Protein AF-A0A5J4RMX0-F1 (afdb_monomer)

Secondary structure (DSSP, 8-state):
------EEEE-STTS--EEEEEETTEEE--HHHHHHHHT--TTT--

Organism: NCBI:txid433724

Foldseek 3Di:
DDDDQDFDFDDDPDDDTDGWGDDPNDTDDDLVRVCVVVVHDSVVVD

pLDDT: mean 75.44, std 14.14, range [42.25, 90.69]

Mean predicted aligned error: 8.56 Å

Solvent-accessible surface area (backbone atoms only — not comparable to full-atom values): 3127 Å² total; per-residue (Å²): 131,87,80,71,87,52,74,46,79,52,69,72,92,85,81,53,89,45,87,31,48,64,54,96,96,40,76,54,73,55,55,66,54,49,16,64,73,66,76,44,60,48,86,73,58,120

Structure (mmCIF, N/CA/C/O backbone):
data_AF-A0A5J4RMX0-F1
#
_entry.id   AF-A0A5J4RMX0-F1
#
loop_
_atom_site.gr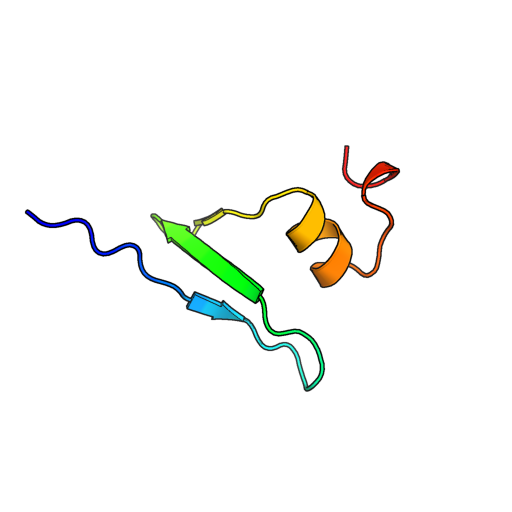oup_PDB
_atom_site.id
_atom_site.type_symbol
_atom_site.label_atom_id
_atom_site.label_alt_id
_atom_site.label_comp_id
_atom_site.label_asym_id
_atom_site.label_entity_id
_atom_site.label_seq_id
_atom_site.pdbx_PDB_ins_code
_atom_site.Cartn_x
_atom_site.Cartn_y
_atom_site.Cartn_z
_atom_site.occupancy
_atom_site.B_iso_or_equiv
_atom_site.auth_seq_id
_atom_site.auth_comp_id
_atom_site.auth_asym_id
_atom_site.auth_atom_id
_atom_site.pdbx_PDB_model_num
ATOM 1 N N . MET A 1 1 ? -16.816 -7.758 24.578 1.00 42.25 1 MET A N 1
ATOM 2 C CA . MET A 1 1 ? -16.706 -8.810 23.548 1.00 42.25 1 MET A CA 1
ATOM 3 C C . MET A 1 1 ? -15.315 -8.702 22.952 1.00 42.25 1 MET A C 1
ATOM 5 O O . MET A 1 1 ? -14.930 -7.606 22.575 1.00 42.25 1 MET A O 1
ATOM 9 N N . SER A 1 2 ? -14.539 -9.785 23.012 1.00 47.09 2 SER A N 1
ATOM 10 C CA . SER A 1 2 ? -13.119 -9.824 22.639 1.00 47.09 2 SER A CA 1
ATOM 11 C C . SER A 1 2 ? -12.986 -9.597 21.131 1.00 47.09 2 SER A C 1
ATOM 13 O O . SER A 1 2 ? -13.375 -10.477 20.368 1.00 47.09 2 SER A O 1
ATOM 15 N N . HIS A 1 3 ? -12.515 -8.423 20.699 1.00 50.53 3 HIS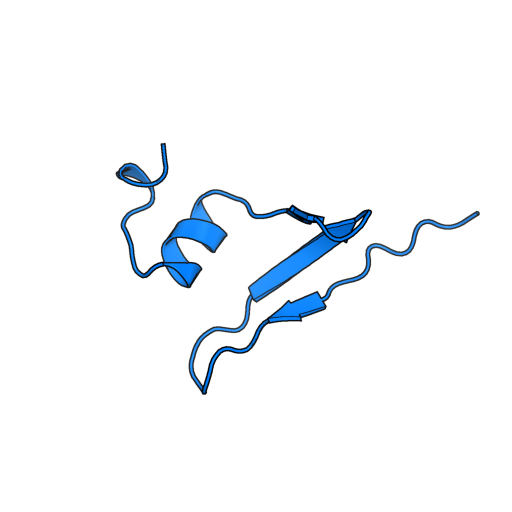 A N 1
ATOM 16 C CA . HIS A 1 3 ? -12.108 -8.229 19.306 1.00 50.53 3 HIS A CA 1
ATOM 17 C C . HIS A 1 3 ? -10.881 -9.107 19.086 1.00 50.53 3 HIS A C 1
ATOM 19 O O . HIS A 1 3 ? -9.833 -8.898 19.688 1.00 50.53 3 HIS A O 1
ATOM 25 N N . LYS A 1 4 ? -11.087 -10.187 18.341 1.00 54.50 4 LYS A N 1
ATOM 26 C CA . LYS A 1 4 ? -10.029 -11.049 17.841 1.00 54.50 4 LYS A CA 1
ATOM 27 C C . LYS A 1 4 ? -9.379 -10.240 16.728 1.00 54.50 4 LYS A C 1
ATOM 29 O O . LYS A 1 4 ? -10.053 -9.954 15.747 1.00 54.50 4 LYS A O 1
ATOM 34 N N . ASP A 1 5 ? -8.127 -9.839 16.896 1.00 54.12 5 ASP A N 1
ATOM 35 C CA . ASP A 1 5 ? -7.320 -9.374 15.774 1.00 54.12 5 ASP A CA 1
ATOM 36 C C . ASP A 1 5 ? -7.229 -10.541 14.775 1.00 54.12 5 ASP A C 1
ATOM 38 O O . ASP A 1 5 ? -6.516 -11.522 14.993 1.00 54.12 5 ASP A O 1
ATOM 42 N N . GLU A 1 6 ? -8.074 -10.511 13.744 1.00 58.78 6 GLU A N 1
ATOM 43 C CA . GLU A 1 6 ? -8.105 -11.531 12.703 1.00 58.78 6 GLU A CA 1
ATOM 44 C C . GLU A 1 6 ? -6.923 -11.293 11.767 1.00 58.78 6 GLU A C 1
ATOM 46 O O . GLU A 1 6 ? -6.909 -10.363 10.961 1.00 58.78 6 GLU A O 1
ATOM 51 N N . ILE A 1 7 ? -5.906 -12.138 11.915 1.00 62.16 7 ILE A N 1
ATOM 52 C CA . ILE A 1 7 ? -4.759 -12.188 11.016 1.00 62.16 7 ILE A CA 1
ATOM 53 C C . ILE A 1 7 ? -5.206 -12.912 9.749 1.00 62.16 7 ILE A C 1
ATOM 55 O O . ILE A 1 7 ? -5.409 -14.130 9.755 1.00 62.16 7 ILE A O 1
ATOM 59 N N . VAL A 1 8 ? -5.376 -12.164 8.662 1.00 65.94 8 VAL A N 1
ATOM 60 C CA . VAL A 1 8 ? -5.673 -12.735 7.345 1.00 65.94 8 VAL A CA 1
ATOM 61 C C . VAL A 1 8 ? -4.367 -12.873 6.570 1.00 65.94 8 VAL A C 1
ATOM 63 O O . VAL A 1 8 ? -3.567 -11.943 6.515 1.00 65.94 8 VAL A O 1
ATOM 66 N N . LEU A 1 9 ? -4.138 -14.050 5.985 1.00 63.69 9 LEU A N 1
ATOM 67 C CA . LEU A 1 9 ? -2.929 -14.364 5.225 1.00 63.69 9 LEU A CA 1
ATOM 68 C C . LEU A 1 9 ? -3.214 -14.186 3.727 1.00 63.69 9 LEU A C 1
ATOM 70 O O . LEU A 1 9 ? -3.936 -14.989 3.134 1.00 63.69 9 LEU A O 1
ATOM 74 N N . TYR A 1 10 ? -2.664 -13.139 3.111 1.00 66.00 10 TYR A N 1
ATOM 75 C CA . TYR A 1 10 ? -2.785 -12.925 1.664 1.00 66.00 10 TYR A CA 1
ATOM 76 C C . TYR A 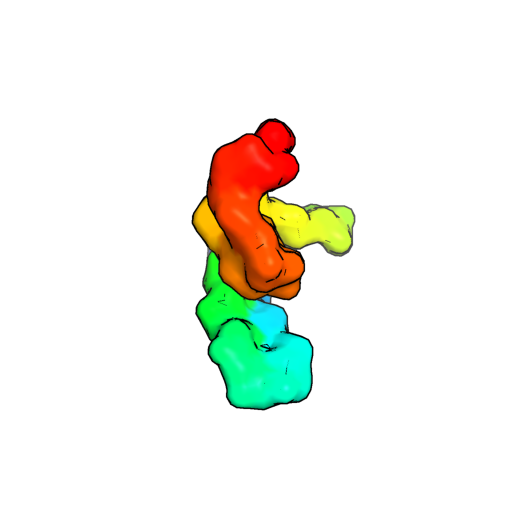1 10 ? -1.633 -13.622 0.930 1.00 66.00 10 TYR A C 1
ATOM 78 O O . TYR A 1 10 ? -0.472 -13.384 1.255 1.00 66.00 10 TYR A O 1
ATOM 86 N N . GLN A 1 11 ? -1.951 -14.489 -0.038 1.00 63.16 11 GLN A N 1
ATOM 87 C CA . GLN A 1 11 ? -0.975 -15.224 -0.854 1.00 63.16 11 GLN A CA 1
ATOM 88 C C . GLN A 1 11 ? -1.321 -15.088 -2.344 1.00 63.16 11 GLN A C 1
ATOM 90 O O . GLN A 1 11 ? -2.105 -15.883 -2.865 1.00 63.16 11 GLN A O 1
ATOM 95 N N . PRO A 1 12 ? -0.758 -14.099 -3.054 1.00 59.91 12 PRO A N 1
ATOM 96 C CA . PRO A 1 12 ? -0.813 -14.075 -4.504 1.00 59.91 12 PRO A CA 1
ATOM 97 C C . PRO A 1 12 ? 0.266 -15.035 -5.025 1.00 59.91 12 PRO A C 1
ATOM 99 O O . PRO A 1 12 ? 1.449 -14.810 -4.788 1.00 59.91 12 PRO A O 1
ATOM 102 N N . ASP A 1 13 ? -0.156 -16.145 -5.636 1.00 56.4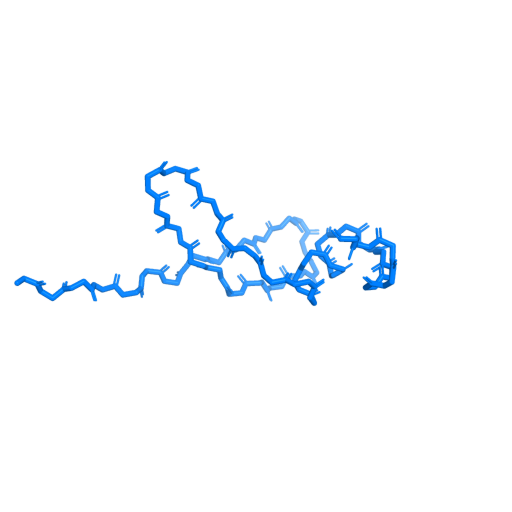4 13 ASP A N 1
ATOM 103 C CA . ASP A 1 13 ? 0.648 -17.121 -6.392 1.00 56.44 13 ASP A CA 1
ATOM 104 C C . ASP A 1 13 ? 2.169 -17.126 -6.109 1.00 56.44 13 ASP A C 1
ATOM 106 O O .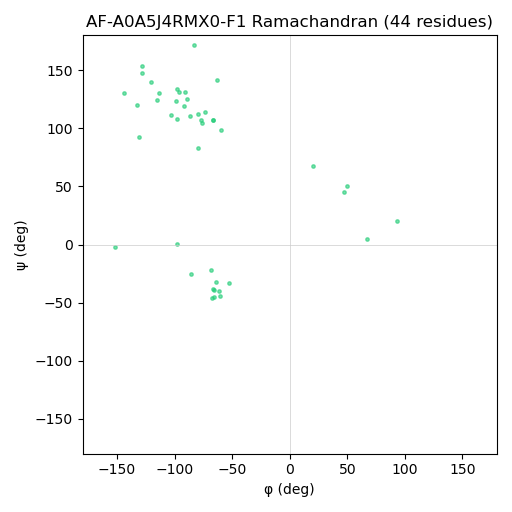 ASP A 1 13 ? 3.013 -16.894 -6.975 1.00 56.44 13 ASP A O 1
ATOM 110 N N . ASN A 1 14 ? 2.483 -17.553 -4.877 1.00 58.47 14 ASN A N 1
ATOM 111 C CA . ASN A 1 14 ? 3.699 -18.274 -4.497 1.00 58.47 14 ASN A CA 1
ATOM 112 C C . ASN A 1 14 ? 4.949 -17.517 -3.983 1.00 58.47 14 ASN A C 1
ATOM 114 O O . ASN A 1 14 ? 6.011 -18.148 -3.943 1.00 58.47 14 ASN A O 1
ATOM 118 N N . SER A 1 15 ? 4.882 -16.266 -3.493 1.00 60.22 15 SER A N 1
ATOM 119 C CA . SER A 1 15 ? 6.096 -15.665 -2.879 1.00 60.22 15 SER A CA 1
ATOM 120 C C . SER A 1 15 ? 5.971 -14.601 -1.777 1.00 60.22 15 SER A C 1
ATOM 122 O O . SER A 1 15 ? 7.010 -14.225 -1.236 1.00 60.22 15 SER A O 1
ATOM 124 N N . ILE A 1 16 ? 4.785 -14.146 -1.354 1.00 61.88 16 ILE A N 1
ATOM 125 C CA . ILE A 1 16 ? 4.687 -13.127 -0.284 1.00 61.88 16 ILE A CA 1
ATOM 126 C C . ILE A 1 16 ? 3.640 -13.550 0.753 1.00 61.88 16 ILE A C 1
ATOM 128 O O . ILE A 1 16 ? 2.480 -13.757 0.409 1.00 61.88 16 ILE A O 1
ATOM 132 N N . GLN A 1 17 ? 4.062 -13.707 2.015 1.00 68.12 17 GLN A N 1
ATOM 133 C CA . GLN A 1 17 ? 3.179 -13.912 3.169 1.00 68.12 17 GLN A CA 1
ATOM 134 C C . GLN A 1 17 ? 3.085 -12.603 3.945 1.00 68.12 17 GLN A C 1
ATOM 136 O O . GLN A 1 17 ? 4.062 -12.175 4.554 1.00 68.12 17 GLN A O 1
ATOM 141 N N . LEU A 1 18 ? 1.909 -11.981 3.919 1.00 75.12 18 LEU A N 1
ATOM 142 C CA . LEU A 1 18 ? 1.659 -10.711 4.589 1.00 75.12 18 LEU A CA 1
ATOM 143 C C . LEU A 1 18 ? 0.633 -10.907 5.702 1.00 75.12 18 LEU A C 1
ATOM 145 O O . LEU A 1 18 ? -0.469 -11.393 5.449 1.00 75.12 18 LEU A O 1
ATOM 149 N N . GLU A 1 19 ? 0.998 -10.523 6.922 1.00 78.25 19 GLU A N 1
ATOM 150 C CA . GLU A 1 19 ? 0.094 -10.493 8.073 1.00 78.25 19 GLU A CA 1
ATOM 151 C C . GLU A 1 19 ? -0.638 -9.152 8.110 1.00 78.25 19 GLU A C 1
ATOM 153 O O . GLU A 1 19 ? -0.031 -8.109 8.347 1.00 78.25 19 GLU A O 1
ATOM 158 N N . VAL A 1 20 ? -1.941 -9.167 7.835 1.00 81.50 20 VAL A N 1
ATOM 159 C CA . VAL A 1 20 ? -2.734 -7.943 7.671 1.00 81.50 20 VAL A CA 1
ATOM 160 C C . VAL A 1 20 ? -3.971 -7.983 8.556 1.00 81.50 20 VAL A C 1
ATOM 162 O O . VAL A 1 20 ? -4.536 -9.053 8.795 1.00 81.50 20 VAL A O 1
ATOM 165 N N . ARG A 1 21 ? -4.402 -6.808 9.030 1.00 82.12 21 ARG A N 1
ATOM 166 C CA . ARG A 1 21 ? -5.661 -6.654 9.770 1.00 82.12 21 ARG A CA 1
ATOM 167 C C . ARG A 1 21 ? -6.782 -6.344 8.789 1.00 82.12 21 ARG A C 1
ATOM 169 O O . ARG A 1 21 ? -6.647 -5.441 7.962 1.00 82.12 21 ARG A O 1
ATOM 176 N N . VAL A 1 22 ? -7.886 -7.070 8.908 1.00 84.94 22 VAL A N 1
ATOM 177 C CA . VAL A 1 22 ? -9.079 -6.881 8.075 1.00 84.94 22 VAL A CA 1
ATOM 178 C C . VAL A 1 22 ? -10.230 -6.387 8.939 1.00 84.94 22 VAL A C 1
ATOM 180 O O . VAL A 1 22 ? -10.496 -6.959 9.990 1.00 84.94 22 VAL A O 1
ATOM 183 N N . GLU A 1 23 ? -10.898 -5.323 8.499 1.00 86.81 23 GLU A N 1
ATOM 184 C CA . GLU A 1 23 ? -12.069 -4.738 9.162 1.00 86.81 23 GLU A CA 1
ATOM 185 C C . GLU A 1 23 ? -13.053 -4.220 8.126 1.00 86.81 23 GLU A C 1
ATOM 187 O O . GLU A 1 23 ? -12.640 -3.489 7.233 1.00 86.81 23 GLU A O 1
ATOM 192 N N . ASP A 1 24 ? -14.338 -4.569 8.245 1.00 83.12 24 ASP A N 1
ATOM 193 C CA . ASP A 1 24 ? -15.405 -4.067 7.363 1.00 83.12 24 ASP A CA 1
ATOM 194 C C . ASP A 1 24 ? -15.033 -4.142 5.867 1.00 83.12 24 ASP A C 1
ATOM 196 O O . ASP A 1 24 ? -15.172 -3.175 5.122 1.00 83.12 24 ASP A O 1
ATOM 200 N N . GLU A 1 25 ? -14.472 -5.282 5.439 1.00 84.25 25 GLU A N 1
ATOM 201 C CA . GLU A 1 25 ? -13.993 -5.538 4.063 1.00 84.25 25 GLU A CA 1
ATOM 202 C C . GLU A 1 25 ? -12.778 -4.692 3.622 1.00 84.25 25 GLU A C 1
ATOM 204 O O . GLU A 1 25 ? -12.307 -4.799 2.490 1.00 84.25 25 GLU A O 1
ATOM 209 N N . THR A 1 26 ? -12.220 -3.893 4.528 1.00 83.69 26 THR A N 1
ATOM 210 C CA . THR A 1 26 ? -11.019 -3.080 4.327 1.00 83.69 26 THR A CA 1
ATOM 211 C C . THR A 1 26 ? -9.794 -3.786 4.899 1.00 83.69 26 THR A C 1
ATOM 213 O O . THR A 1 26 ? -9.800 -4.271 6.030 1.00 83.69 26 THR A O 1
ATOM 216 N N . VAL A 1 27 ? -8.707 -3.817 4.126 1.00 86.00 27 VAL A N 1
ATOM 217 C CA . VAL A 1 27 ? -7.413 -4.351 4.568 1.00 86.00 27 VAL A CA 1
ATOM 218 C C . VAL A 1 27 ? -6.509 -3.203 4.993 1.00 86.00 27 VAL A C 1
ATOM 220 O O . VAL A 1 27 ? -6.213 -2.304 4.205 1.00 86.00 27 VAL A O 1
ATOM 223 N N . TRP A 1 28 ? -6.031 -3.256 6.229 1.00 88.44 28 TRP A N 1
ATOM 224 C CA . TRP A 1 28 ? -5.087 -2.288 6.764 1.00 88.44 28 TRP A CA 1
ATOM 225 C C . TRP A 1 28 ? -3.658 -2.769 6.550 1.00 88.44 28 TRP A C 1
ATOM 227 O O . TRP A 1 28 ? -3.252 -3.807 7.074 1.00 88.44 28 TRP A O 1
ATOM 237 N N . LEU A 1 29 ? -2.894 -1.978 5.795 1.00 88.12 29 LEU A N 1
ATOM 238 C CA . LEU A 1 29 ? -1.486 -2.218 5.500 1.00 88.12 29 LEU A CA 1
ATOM 239 C C . LEU A 1 29 ?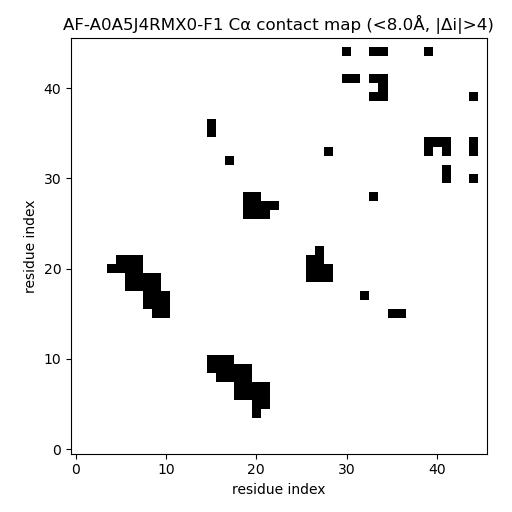 -0.641 -1.054 6.003 1.00 88.12 29 LEU A C 1
ATOM 241 O O . LEU A 1 29 ? -0.996 0.113 5.832 1.00 88.12 29 LEU A O 1
ATOM 245 N N . ASN A 1 30 ? 0.519 -1.362 6.571 1.00 89.06 30 ASN A N 1
ATOM 246 C CA . ASN A 1 30 ? 1.550 -0.357 6.793 1.00 89.06 30 ASN A CA 1
ATOM 247 C C . ASN A 1 30 ? 2.400 -0.146 5.517 1.00 89.06 30 ASN A C 1
ATOM 249 O O . ASN A 1 30 ? 2.298 -0.880 4.532 1.00 89.06 30 ASN A O 1
ATOM 253 N N . ARG A 1 31 ? 3.268 0.873 5.522 1.00 89.06 31 ARG A N 1
ATOM 254 C CA . ARG A 1 31 ? 4.066 1.244 4.337 1.00 89.06 31 ARG 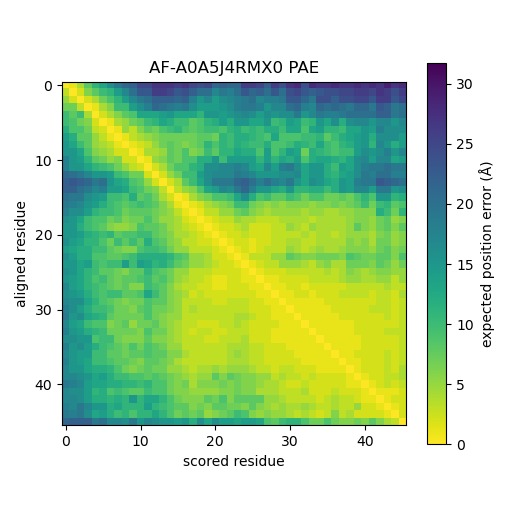A CA 1
ATOM 255 C C . ARG A 1 31 ? 5.051 0.156 3.889 1.00 89.06 31 ARG A C 1
ATOM 257 O O . ARG A 1 31 ? 5.302 0.039 2.694 1.00 89.06 31 ARG A O 1
ATOM 264 N N . GLN A 1 32 ? 5.582 -0.633 4.824 1.00 87.94 32 GLN A N 1
ATOM 265 C CA . GLN A 1 32 ? 6.455 -1.776 4.528 1.00 87.94 32 GLN A CA 1
ATOM 266 C C . GLN A 1 32 ? 5.674 -2.858 3.775 1.00 87.94 32 GLN A C 1
ATOM 268 O O . GLN A 1 32 ? 6.107 -3.350 2.741 1.00 87.94 32 GLN A O 1
ATOM 273 N N . GLN A 1 33 ? 4.469 -3.156 4.250 1.00 86.88 33 GLN A N 1
ATOM 274 C CA . GLN A 1 33 ? 3.599 -4.172 3.674 1.00 86.88 33 GLN A CA 1
ATOM 275 C C . GLN A 1 33 ? 3.106 -3.802 2.272 1.00 86.88 33 GLN A C 1
ATOM 277 O O . GLN A 1 33 ? 3.058 -4.646 1.385 1.00 86.88 33 GLN A O 1
ATOM 282 N N . MET A 1 34 ? 2.800 -2.524 2.043 1.00 89.00 34 MET A N 1
ATOM 283 C CA . MET A 1 34 ? 2.499 -2.007 0.704 1.00 89.00 34 MET A CA 1
ATOM 284 C C . MET A 1 34 ? 3.715 -2.071 -0.232 1.00 89.00 34 MET A C 1
ATOM 286 O O . MET A 1 34 ? 3.569 -2.390 -1.408 1.00 89.00 34 MET A O 1
ATOM 290 N N . SER A 1 35 ? 4.914 -1.787 0.283 1.00 89.94 35 SER A N 1
ATOM 291 C CA . SER A 1 35 ? 6.168 -1.891 -0.473 1.00 89.94 35 SER A CA 1
ATOM 292 C C . SER A 1 35 ? 6.415 -3.325 -0.955 1.00 89.94 35 SER A C 1
ATOM 2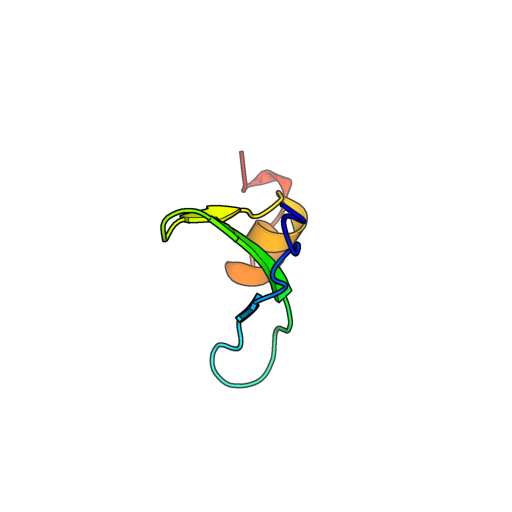94 O O . SER A 1 35 ? 6.705 -3.521 -2.134 1.00 89.94 35 SER A O 1
ATOM 296 N N . GLU A 1 36 ? 6.206 -4.313 -0.083 1.00 86.25 36 GLU A N 1
ATOM 297 C CA . GLU A 1 36 ? 6.309 -5.739 -0.412 1.00 86.25 36 GLU A CA 1
ATOM 298 C C . GLU A 1 36 ? 5.201 -6.186 -1.375 1.00 86.25 36 GLU A C 1
ATOM 300 O O . GLU A 1 36 ? 5.489 -6.818 -2.386 1.00 86.25 36 GLU A O 1
ATOM 305 N N . LEU A 1 37 ? 3.945 -5.799 -1.122 1.00 85.06 37 LEU A N 1
ATOM 306 C CA . LEU A 1 37 ? 2.794 -6.190 -1.942 1.00 85.06 37 LEU A CA 1
ATOM 307 C C . LEU A 1 37 ? 2.892 -5.699 -3.393 1.00 85.06 37 LEU A C 1
ATOM 309 O O . LEU A 1 37 ? 2.507 -6.416 -4.315 1.00 85.06 37 LEU A O 1
ATOM 313 N N . PHE A 1 38 ? 3.370 -4.471 -3.599 1.00 86.44 38 PHE A N 1
ATOM 314 C CA . PHE A 1 38 ? 3.442 -3.855 -4.925 1.00 86.44 38 PHE A CA 1
ATOM 315 C C . PHE A 1 38 ? 4.824 -3.953 -5.578 1.00 86.44 38 PHE A C 1
ATOM 317 O O . PHE A 1 38 ? 4.988 -3.442 -6.689 1.00 86.44 38 PHE A O 1
ATOM 324 N N . ASP A 1 39 ? 5.797 -4.577 -4.905 1.00 85.44 39 ASP A N 1
ATOM 325 C CA . ASP A 1 39 ? 7.206 -4.624 -5.315 1.00 85.44 39 ASP A CA 1
ATOM 326 C C . ASP A 1 39 ? 7.746 -3.218 -5.653 1.00 85.44 39 ASP A C 1
ATOM 328 O O . ASP A 1 39 ? 8.254 -2.923 -6.738 1.00 85.44 39 ASP A O 1
ATOM 332 N N . ARG A 1 40 ? 7.526 -2.278 -4.726 1.00 88.38 40 ARG A N 1
ATOM 333 C CA . ARG A 1 40 ? 7.927 -0.866 -4.849 1.00 88.38 40 ARG A CA 1
ATOM 334 C C . ARG A 1 40 ? 8.700 -0.424 -3.630 1.00 88.38 40 ARG A C 1
ATOM 336 O O . ARG A 1 40 ? 8.461 -0.908 -2.538 1.00 88.38 40 ARG A O 1
ATOM 343 N N . ASP A 1 41 ? 9.558 0.579 -3.782 1.00 89.88 41 ASP A N 1
ATOM 344 C CA . ASP A 1 41 ? 10.217 1.204 -2.637 1.00 89.88 41 ASP A CA 1
ATOM 345 C C . ASP A 1 41 ? 9.206 1.882 -1.692 1.00 89.88 41 ASP A C 1
ATOM 347 O O . ASP A 1 41 ? 8.320 2.616 -2.131 1.00 89.88 41 ASP A O 1
ATOM 351 N N . ILE A 1 42 ? 9.438 1.776 -0.380 1.00 88.31 42 ILE A N 1
ATOM 352 C CA . ILE A 1 42 ? 8.671 2.467 0.678 1.00 88.31 42 ILE A CA 1
ATOM 353 C C . ILE A 1 42 ? 8.586 3.982 0.430 1.00 88.31 42 IL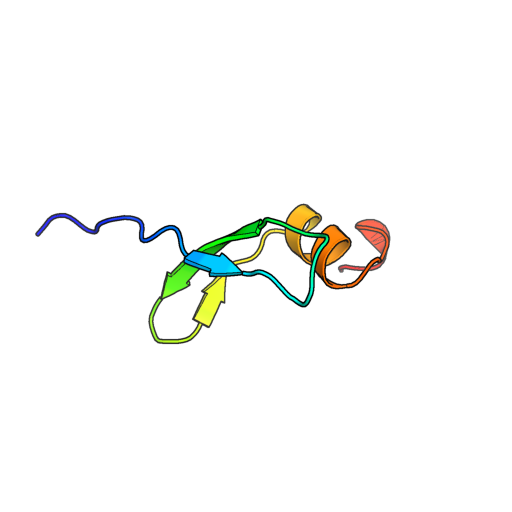E A C 1
ATOM 355 O O . ILE A 1 42 ? 7.585 4.619 0.745 1.00 88.31 42 ILE A O 1
ATOM 359 N N . LYS A 1 43 ? 9.630 4.580 -0.160 1.00 90.69 43 LYS A N 1
ATOM 360 C CA . LYS A 1 43 ? 9.665 6.015 -0.496 1.00 90.69 43 LYS A CA 1
ATOM 361 C C . LYS A 1 43 ? 8.680 6.403 -1.609 1.00 90.69 43 LYS A C 1
ATOM 363 O O . LYS A 1 43 ? 8.330 7.571 -1.716 1.00 90.69 43 LYS A O 1
ATOM 368 N N . THR A 1 44 ? 8.265 5.442 -2.434 1.00 88.38 44 THR A N 1
ATOM 369 C CA . THR A 1 44 ? 7.255 5.608 -3.491 1.00 88.38 44 THR A CA 1
ATOM 370 C C . THR A 1 44 ? 5.841 5.425 -2.939 1.00 88.38 44 THR A C 1
ATOM 372 O O . THR A 1 44 ? 4.899 6.002 -3.475 1.00 88.38 44 THR A O 1
ATOM 375 N N . ILE A 1 45 ? 5.703 4.671 -1.844 1.00 84.56 45 ILE A N 1
ATOM 376 C CA . ILE A 1 45 ? 4.478 4.547 -1.055 1.00 84.56 45 ILE A CA 1
ATOM 377 C C . ILE A 1 45 ? 4.370 5.781 -0.136 1.00 84.56 45 ILE A C 1
ATOM 379 O O . ILE A 1 45 ? 4.861 5.778 1.000 1.00 84.56 45 ILE A O 1
ATOM 383 N N . GLY A 1 46 ? 3.847 6.877 -0.691 1.00 69.19 46 GLY A N 1
ATOM 384 C CA . GLY A 1 46 ? 3.651 8.167 -0.014 1.00 69.19 46 GLY A CA 1
ATOM 385 C C . GLY A 1 46 ? 2.585 8.123 1.067 1.00 69.19 46 GLY A C 1
ATOM 386 O O . GLY A 1 46 ? 1.515 7.538 0.796 1.00 69.19 46 GLY A O 1
#

Sequence (46 aa):
MSHKDEIVLYQPDNSIQLEVRVEDETVWLNRQQMSELFDRDIKTIG

Radius of gyration: 12.15 Å; Cα contacts (8 Å, |Δi|>4): 47; chains: 1; bounding box: 27×26×30 Å

Nearest PDB structures (foldseek):
  6i01-assembly1_A  TM=6.038E-01  e=2.462E+00  Homo sapiens
  6i02-assembly1_A  TM=6.028E-01  e=3.743E+00  Homo sapiens
  6hzz-assembly1_B  TM=5.915E-01  e=3.491E+00  Homo sapiens
  4pxq-assembly1_B  TM=5.900E-01  e=4.950E+00  Danio rerio